Protein AF-A0A7V9IJB8-F1 (afdb_monomer_lite)

Structure (mmCIF, N/CA/C/O backbone):
data_AF-A0A7V9IJB8-F1
#
_entry.id   AF-A0A7V9IJB8-F1
#
loop_
_atom_site.group_PDB
_atom_site.id
_atom_site.type_symbol
_atom_site.label_atom_id
_atom_site.label_alt_id
_atom_site.label_comp_id
_atom_site.label_asym_id
_atom_site.label_entity_id
_atom_site.label_seq_id
_atom_site.pdbx_PDB_ins_code
_atom_site.Cartn_x
_atom_site.Cartn_y
_atom_site.Cartn_z
_atom_site.occupancy
_atom_site.B_iso_or_equiv
_atom_site.auth_seq_id
_atom_site.auth_comp_id
_atom_site.auth_asym_id
_atom_site.auth_atom_id
_atom_site.pdbx_PDB_model_num
ATOM 1 N N . MET A 1 1 ? 10.693 5.307 -5.723 1.00 77.44 1 MET A N 1
ATOM 2 C CA . MET A 1 1 ? 9.966 5.243 -4.437 1.00 77.44 1 MET A CA 1
ATOM 3 C C . MET A 1 1 ? 8.858 6.278 -4.491 1.00 77.44 1 MET A C 1
ATOM 5 O O . MET A 1 1 ? 9.146 7.395 -4.901 1.00 77.44 1 MET A O 1
ATOM 9 N N . GLY A 1 2 ? 7.627 5.913 -4.151 1.00 93.19 2 GLY A N 1
ATOM 10 C CA . GLY A 1 2 ? 6.477 6.815 -4.137 1.00 93.19 2 GLY A CA 1
ATOM 11 C C . GLY A 1 2 ? 5.700 6.720 -2.828 1.00 93.19 2 GLY A C 1
ATOM 12 O O . GLY A 1 2 ? 5.912 5.799 -2.038 1.00 93.19 2 GLY A O 1
ATOM 13 N N . THR A 1 3 ? 4.798 7.675 -2.627 1.00 96.38 3 THR A N 1
ATOM 14 C CA . THR A 1 3 ? 3.869 7.704 -1.496 1.00 96.38 3 THR A CA 1
ATOM 15 C C . THR A 1 3 ? 2.450 7.472 -2.010 1.00 96.38 3 THR A C 1
ATOM 17 O O . THR A 1 3 ? 1.984 8.181 -2.901 1.00 96.38 3 THR A O 1
ATOM 20 N N . LEU A 1 4 ? 1.764 6.480 -1.447 1.00 95.12 4 LEU A N 1
ATOM 21 C CA . LEU A 1 4 ? 0.341 6.225 -1.623 1.00 95.12 4 LEU A CA 1
ATOM 22 C C . LEU A 1 4 ? -0.421 6.937 -0.506 1.00 95.12 4 LEU A C 1
ATOM 24 O O . LEU A 1 4 ? -0.057 6.816 0.660 1.00 95.12 4 LEU A O 1
ATOM 28 N N . THR A 1 5 ? -1.512 7.622 -0.841 1.00 97.31 5 THR A N 1
ATOM 29 C CA . THR A 1 5 ? -2.463 8.108 0.163 1.00 97.31 5 THR A CA 1
ATOM 30 C C . THR A 1 5 ? -3.873 7.652 -0.184 1.00 97.31 5 THR A C 1
ATOM 32 O O . THR A 1 5 ? -4.260 7.612 -1.352 1.00 97.31 5 THR A O 1
ATOM 35 N N . GLY A 1 6 ? -4.662 7.304 0.828 1.00 97.06 6 GLY A N 1
ATOM 36 C CA . GLY A 1 6 ? -5.987 6.717 0.630 1.00 97.06 6 GLY A CA 1
ATOM 37 C C . GLY A 1 6 ? -6.884 6.872 1.848 1.00 97.06 6 GLY A C 1
ATOM 38 O O . GLY A 1 6 ? -6.438 7.318 2.900 1.00 97.06 6 GLY A O 1
ATOM 39 N N . THR A 1 7 ? -8.163 6.532 1.705 1.00 98.44 7 THR A N 1
ATOM 40 C CA . THR A 1 7 ? -9.100 6.428 2.833 1.00 98.44 7 THR A CA 1
ATOM 41 C C . THR A 1 7 ? -9.558 4.982 2.938 1.00 98.44 7 THR A C 1
ATOM 43 O O . THR A 1 7 ? -10.022 4.418 1.947 1.00 98.44 7 THR A O 1
ATOM 46 N N . HIS A 1 8 ? -9.438 4.390 4.123 1.00 98.06 8 HIS A N 1
ATOM 47 C CA . HIS A 1 8 ? -9.782 2.994 4.374 1.00 98.06 8 HIS A CA 1
ATOM 48 C C . HIS A 1 8 ? -11.305 2.796 4.409 1.00 98.06 8 HIS A C 1
ATOM 50 O O . HIS A 1 8 ? -11.946 2.927 5.453 1.00 98.06 8 HIS A O 1
ATOM 56 N N . LYS A 1 9 ? -11.886 2.561 3.227 1.00 98.38 9 LYS A N 1
ATOM 57 C CA . LYS A 1 9 ? -13.336 2.410 3.007 1.00 98.38 9 LYS A CA 1
ATOM 58 C C . LYS A 1 9 ? -13.784 0.974 2.726 1.00 98.38 9 LYS A C 1
ATOM 60 O O . LYS A 1 9 ? -14.983 0.721 2.726 1.00 98.38 9 LYS A O 1
ATOM 65 N N . GLY A 1 10 ? -12.849 0.068 2.460 1.00 97.31 10 GLY A N 1
ATOM 66 C CA . GLY A 1 10 ? -13.106 -1.364 2.303 1.00 97.31 10 GLY A CA 1
ATOM 67 C C . GLY A 1 10 ? -12.405 -2.152 3.398 1.00 97.31 10 GLY A C 1
ATOM 68 O O . GLY A 1 10 ? -11.706 -1.556 4.208 1.00 97.31 10 GLY A O 1
ATOM 69 N N . ASP A 1 11 ? -12.596 -3.466 3.403 1.00 97.31 11 ASP A N 1
ATOM 70 C CA . ASP A 1 11 ? -11.755 -4.364 4.193 1.00 97.31 11 ASP A CA 1
ATOM 71 C C . ASP A 1 11 ? -10.310 -4.338 3.672 1.00 97.31 11 ASP A C 1
ATOM 73 O O . ASP A 1 11 ? -10.083 -4.296 2.456 1.00 97.31 11 ASP A O 1
ATOM 77 N N . PHE A 1 12 ? -9.340 -4.361 4.584 1.00 95.44 12 PHE A N 1
ATOM 78 C CA . PHE A 1 12 ? -7.925 -4.495 4.253 1.00 95.44 12 PHE A CA 1
ATOM 79 C C . PHE A 1 12 ? -7.260 -5.488 5.205 1.00 95.44 12 PHE A C 1
ATOM 81 O O . PHE A 1 12 ? -7.154 -5.223 6.400 1.00 95.44 12 PHE A O 1
ATOM 88 N N . HIS A 1 13 ? -6.809 -6.633 4.678 1.00 93.75 13 HIS A N 1
ATOM 89 C CA . HIS A 1 13 ? -6.223 -7.730 5.466 1.00 93.75 13 HIS A CA 1
ATOM 90 C C . HIS A 1 13 ? -7.102 -8.162 6.663 1.00 93.75 13 HIS A C 1
ATOM 92 O O . HIS A 1 13 ? -6.587 -8.461 7.739 1.00 93.75 13 HIS A O 1
ATOM 98 N N . GLY A 1 14 ? -8.430 -8.189 6.494 1.00 94.69 14 GLY A N 1
ATOM 99 C CA . GLY A 1 14 ? -9.375 -8.569 7.551 1.00 94.69 14 GLY A CA 1
ATOM 100 C C . GLY A 1 14 ? -9.690 -7.459 8.559 1.00 94.69 14 GLY A C 1
ATOM 101 O O . GLY A 1 14 ? -10.409 -7.695 9.532 1.00 94.69 14 GLY A O 1
ATOM 102 N N . VAL A 1 15 ? -9.158 -6.249 8.360 1.00 96.00 15 VAL A N 1
ATOM 103 C CA . VAL A 1 15 ? -9.530 -5.066 9.137 1.00 96.00 15 VAL A CA 1
ATOM 104 C C . VAL A 1 15 ? -10.739 -4.412 8.480 1.00 96.00 15 VAL A C 1
ATOM 106 O O . VAL A 1 15 ? -10.642 -3.888 7.371 1.00 96.00 15 VAL A O 1
ATOM 109 N N . ALA A 1 16 ? -11.866 -4.383 9.194 1.00 97.31 16 ALA A N 1
ATOM 110 C CA . ALA A 1 16 ? -13.087 -3.713 8.748 1.00 97.31 16 ALA A CA 1
ATOM 111 C C . ALA A 1 16 ? -12.847 -2.214 8.441 1.00 97.31 16 ALA A C 1
ATOM 113 O O . ALA A 1 16 ? -11.999 -1.580 9.078 1.00 97.31 16 ALA A O 1
ATOM 114 N N . PRO A 1 17 ? -13.604 -1.606 7.507 1.00 97.88 17 PRO A N 1
ATOM 115 C CA . PRO A 1 17 ? -13.391 -0.224 7.080 1.00 97.88 17 PRO A CA 1
ATOM 116 C C . PRO A 1 17 ? -13.469 0.766 8.248 1.00 97.88 17 PRO A C 1
ATOM 118 O O . PRO A 1 17 ? -14.452 0.816 8.984 1.00 97.88 17 PRO A O 1
ATOM 121 N N . THR A 1 18 ? -12.440 1.604 8.392 1.00 97.50 18 THR A N 1
ATOM 122 C CA . THR A 1 18 ? -12.296 2.537 9.529 1.00 97.50 18 THR A CA 1
ATOM 123 C C . THR A 1 18 ? -12.562 3.995 9.160 1.00 97.50 18 THR A C 1
ATOM 125 O O . THR A 1 18 ? -12.571 4.857 10.036 1.00 97.50 18 THR A O 1
ATOM 128 N N . ASN A 1 19 ? -12.728 4.303 7.868 1.00 97.94 19 ASN A N 1
ATOM 129 C CA . ASN A 1 19 ? -12.788 5.660 7.311 1.00 97.94 19 ASN A CA 1
ATOM 130 C C . ASN A 1 19 ? -11.566 6.550 7.624 1.00 97.94 19 ASN A C 1
ATOM 132 O O . ASN A 1 19 ? -11.595 7.753 7.362 1.00 97.94 19 ASN A O 1
ATOM 136 N N . ARG A 1 20 ? -10.463 5.981 8.130 1.00 97.75 20 ARG A N 1
ATOM 137 C CA . ARG A 1 20 ? -9.221 6.724 8.386 1.00 97.75 20 ARG A CA 1
ATOM 138 C C . ARG A 1 20 ? -8.477 7.018 7.087 1.00 97.75 20 ARG A C 1
ATOM 140 O O . ARG A 1 20 ? -8.500 6.215 6.150 1.00 97.75 20 ARG A O 1
ATOM 147 N N . ARG A 1 21 ? -7.795 8.165 7.039 1.00 98.19 21 ARG A N 1
ATOM 148 C CA . ARG A 1 21 ? -6.784 8.440 6.011 1.00 98.19 21 ARG A CA 1
ATOM 149 C C . ARG A 1 21 ? -5.542 7.601 6.316 1.00 98.19 21 ARG A C 1
ATOM 151 O O . ARG A 1 21 ? -5.177 7.476 7.480 1.00 98.19 21 ARG A O 1
ATOM 158 N N . ILE A 1 22 ? -4.918 7.061 5.276 1.00 97.88 22 ILE A N 1
ATOM 159 C CA . ILE A 1 22 ? -3.633 6.368 5.354 1.00 97.88 22 ILE A CA 1
ATOM 160 C C . ILE A 1 22 ? -2.624 7.025 4.420 1.00 97.88 22 ILE A C 1
ATOM 162 O O . ILE A 1 22 ? -2.995 7.570 3.372 1.00 97.88 22 ILE A O 1
ATOM 166 N N . GLU A 1 23 ? -1.358 6.928 4.798 1.00 97.94 23 GLU A N 1
ATOM 167 C CA . GLU A 1 23 ? -0.200 7.210 3.959 1.00 97.94 23 GLU A CA 1
ATOM 168 C C . GLU A 1 23 ? 0.763 6.020 4.023 1.00 97.94 23 GLU A C 1
ATOM 170 O O . GLU A 1 23 ? 1.063 5.527 5.106 1.00 97.94 23 GLU A O 1
ATOM 175 N N . ALA A 1 24 ? 1.249 5.542 2.879 1.00 96.75 24 ALA A N 1
ATOM 176 C CA . ALA A 1 24 ? 2.187 4.426 2.820 1.00 96.75 24 ALA A CA 1
ATOM 177 C C . ALA A 1 24 ? 3.262 4.677 1.769 1.00 96.75 24 ALA A C 1
ATOM 179 O O . ALA A 1 24 ? 2.987 5.215 0.696 1.00 96.75 24 ALA A O 1
ATOM 180 N N . ARG A 1 25 ? 4.494 4.255 2.049 1.00 97.00 25 ARG A N 1
ATOM 181 C CA . ARG A 1 25 ? 5.564 4.262 1.049 1.00 97.00 25 ARG A CA 1
ATOM 182 C C . ARG A 1 25 ? 5.532 2.972 0.250 1.00 97.00 25 ARG A C 1
ATOM 184 O O . ARG A 1 25 ? 5.192 1.913 0.771 1.00 97.00 25 ARG A O 1
ATOM 191 N N . GLY A 1 26 ? 5.921 3.062 -1.013 1.00 96.12 26 GLY A N 1
ATOM 192 C CA . GLY A 1 26 ? 6.047 1.891 -1.858 1.00 96.12 26 GLY A CA 1
ATOM 193 C C . GLY A 1 26 ? 7.008 2.085 -3.016 1.00 96.12 26 GLY A C 1
ATOM 194 O O . GLY A 1 26 ? 7.397 3.197 -3.395 1.00 96.12 26 GLY A O 1
ATOM 195 N N . VAL A 1 27 ? 7.385 0.964 -3.605 1.00 97.19 27 VAL A N 1
ATOM 196 C CA . VAL A 1 27 ? 8.145 0.900 -4.844 1.00 97.19 27 VAL A CA 1
ATOM 197 C C . VAL A 1 27 ? 7.375 0.048 -5.836 1.00 97.19 27 VAL A C 1
ATOM 199 O O . VAL A 1 27 ? 6.849 -1.000 -5.481 1.00 97.19 27 VAL A O 1
ATOM 202 N N . GLN A 1 28 ? 7.326 0.507 -7.081 1.00 96.44 28 GLN A N 1
ATOM 203 C CA . GLN A 1 28 ? 6.852 -0.267 -8.217 1.00 96.44 28 GLN A CA 1
ATOM 204 C 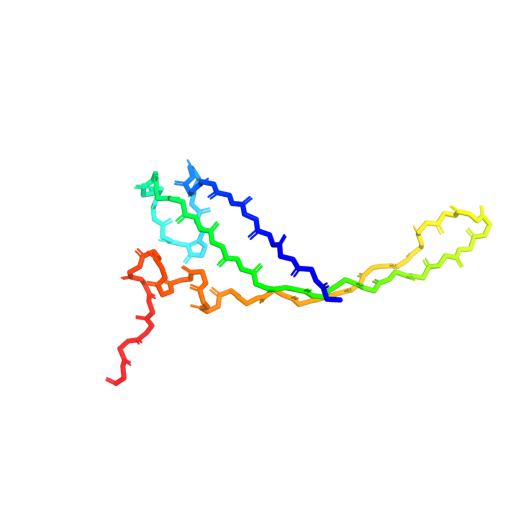C . GLN A 1 28 ? 7.964 -0.310 -9.253 1.00 96.44 28 GLN A C 1
ATOM 206 O O . GLN A 1 28 ? 8.603 0.704 -9.537 1.00 96.44 28 GLN A O 1
ATOM 211 N N . VAL A 1 29 ? 8.166 -1.489 -9.815 1.00 96.81 29 VAL A N 1
ATOM 212 C CA . VAL A 1 29 ? 9.072 -1.759 -10.920 1.00 96.81 29 VAL A CA 1
ATOM 213 C C . VAL A 1 29 ? 8.244 -2.404 -12.021 1.00 96.81 29 VAL A C 1
ATOM 215 O O . VAL A 1 29 ? 7.405 -3.268 -11.759 1.00 96.81 29 VAL A O 1
ATOM 218 N N . ALA A 1 30 ? 8.445 -1.951 -13.251 1.00 97.81 30 ALA A N 1
ATOM 219 C CA . ALA A 1 30 ? 7.741 -2.460 -14.414 1.00 97.81 30 ALA A CA 1
ATOM 220 C C . ALA A 1 30 ? 8.742 -2.771 -15.525 1.00 97.81 30 ALA A C 1
ATOM 222 O O . ALA A 1 30 ? 9.661 -1.987 -15.773 1.00 97.81 30 ALA A O 1
ATOM 223 N N . ARG A 1 31 ? 8.548 -3.906 -16.200 1.00 98.31 31 ARG A N 1
ATOM 224 C CA . ARG A 1 31 ? 9.266 -4.259 -17.426 1.00 98.31 31 ARG A CA 1
ATOM 225 C C . ARG A 1 31 ? 8.389 -3.924 -18.623 1.00 98.31 31 ARG A C 1
ATOM 227 O O . ARG A 1 31 ? 7.216 -4.299 -18.646 1.00 98.31 31 ARG A O 1
ATOM 234 N N . PHE A 1 32 ? 8.974 -3.253 -19.612 1.00 98.50 32 PHE A N 1
ATOM 235 C CA . PHE A 1 32 ? 8.286 -2.840 -20.831 1.00 98.50 32 PHE A CA 1
ATOM 236 C C . PHE A 1 32 ? 8.824 -3.586 -22.055 1.00 98.50 32 PHE A C 1
ATOM 238 O O . PHE A 1 32 ? 10.034 -3.774 -22.175 1.00 98.50 32 PHE A O 1
ATOM 245 N N . VAL A 1 33 ? 7.931 -3.975 -22.965 1.00 98.62 33 VAL A N 1
ATOM 246 C CA . VAL A 1 33 ? 8.239 -4.483 -24.313 1.00 98.62 33 VAL A CA 1
ATOM 247 C C . VAL A 1 33 ? 7.276 -3.796 -25.276 1.00 98.62 33 VAL A C 1
ATOM 249 O O . VAL A 1 33 ? 6.090 -3.698 -24.974 1.00 98.62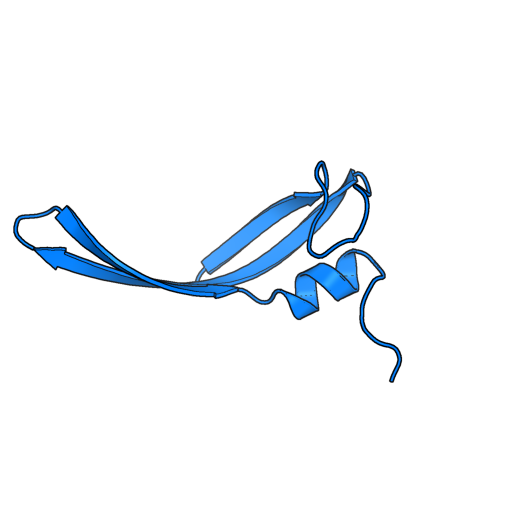 33 VAL A O 1
ATOM 252 N N . ASP A 1 34 ? 7.791 -3.241 -26.374 1.00 98.25 34 ASP A N 1
ATOM 253 C CA . ASP A 1 34 ? 7.007 -2.509 -27.384 1.00 98.25 34 ASP A CA 1
ATOM 254 C C . ASP A 1 34 ? 6.076 -1.427 -26.796 1.00 98.25 34 ASP A C 1
ATOM 256 O O . ASP A 1 34 ? 4.941 -1.227 -27.222 1.00 98.25 34 ASP A O 1
ATOM 260 N N . GLY A 1 35 ? 6.557 -0.725 -25.763 1.00 97.94 35 GLY A N 1
ATOM 261 C CA . GLY A 1 35 ? 5.811 0.334 -25.075 1.00 97.94 35 GLY A CA 1
ATOM 262 C C . GLY A 1 35 ? 4.733 -0.154 -24.098 1.00 97.94 35 GLY A C 1
ATOM 263 O O . GLY A 1 35 ? 4.075 0.674 -23.472 1.00 97.94 35 GLY A O 1
ATOM 264 N N . GLN A 1 36 ? 4.567 -1.467 -23.912 1.00 98.31 36 GLN A N 1
ATOM 265 C CA . GLN A 1 36 ? 3.580 -2.058 -23.003 1.00 98.31 36 GLN A CA 1
ATOM 266 C C . GLN A 1 36 ? 4.235 -2.675 -21.765 1.00 98.31 36 GLN A C 1
ATOM 268 O O . GLN A 1 36 ? 5.309 -3.266 -21.853 1.00 98.31 36 GLN A O 1
ATOM 273 N N . ILE A 1 37 ? 3.575 -2.571 -20.604 1.00 98.19 37 ILE A N 1
ATOM 274 C CA . ILE A 1 37 ? 4.004 -3.256 -19.376 1.00 98.19 37 ILE A CA 1
ATOM 275 C C . ILE A 1 37 ? 3.710 -4.746 -19.528 1.00 98.19 37 ILE A C 1
ATOM 277 O O . ILE A 1 37 ? 2.549 -5.142 -19.590 1.00 98.19 37 ILE A O 1
ATOM 281 N N . VAL A 1 38 ? 4.754 -5.566 -19.533 1.00 98.38 38 VAL A N 1
ATOM 282 C CA . VAL A 1 38 ? 4.633 -7.030 -19.601 1.00 98.38 38 VAL A CA 1
ATOM 283 C C . VAL A 1 38 ? 4.811 -7.695 -18.241 1.00 98.38 38 VAL A C 1
ATOM 285 O O . VAL A 1 38 ? 4.320 -8.796 -18.030 1.00 98.38 38 VAL A O 1
ATOM 288 N N . GLU A 1 39 ? 5.456 -7.011 -17.295 1.00 98.31 39 GLU A N 1
ATOM 289 C CA . GLU A 1 39 ? 5.558 -7.436 -15.899 1.00 98.31 39 GLU A CA 1
ATOM 290 C C . GLU A 1 39 ? 5.543 -6.229 -14.973 1.00 98.31 39 GLU A C 1
ATOM 292 O O . GLU A 1 39 ? 6.074 -5.165 -15.301 1.00 98.31 39 GLU A O 1
ATOM 297 N N . ARG A 1 40 ? 4.984 -6.422 -13.778 1.00 97.38 40 ARG A N 1
ATOM 298 C CA . ARG A 1 40 ? 5.072 -5.466 -12.679 1.00 97.38 40 ARG A CA 1
ATOM 299 C C . ARG A 1 40 ? 5.318 -6.203 -11.373 1.00 97.38 40 ARG A C 1
ATOM 301 O O . ARG A 1 40 ? 4.656 -7.200 -11.096 1.00 97.38 40 ARG A O 1
ATOM 308 N N . TRP A 1 41 ? 6.210 -5.674 -10.555 1.00 97.62 41 TRP A N 1
ATOM 309 C CA . TRP A 1 41 ? 6.396 -6.097 -9.173 1.00 97.62 41 TRP A CA 1
ATOM 310 C C . TRP A 1 41 ? 6.638 -4.879 -8.300 1.00 97.62 41 TRP A C 1
ATOM 312 O O . TRP A 1 41 ? 7.021 -3.808 -8.773 1.00 97.62 41 TRP A O 1
ATOM 322 N N . GLY A 1 42 ? 6.424 -5.048 -7.009 1.00 95.62 42 GLY A N 1
ATOM 323 C CA . GLY A 1 42 ? 6.694 -3.996 -6.059 1.00 95.62 42 GLY A CA 1
ATOM 324 C C . GLY A 1 42 ? 6.327 -4.395 -4.655 1.00 95.62 42 GLY A C 1
ATOM 325 O O . GLY A 1 42 ? 5.966 -5.537 -4.381 1.00 95.62 42 GLY A O 1
ATOM 326 N N . SER A 1 43 ? 6.473 -3.427 -3.770 1.00 96.31 43 SER A N 1
ATOM 327 C CA . SER A 1 43 ? 6.237 -3.587 -2.348 1.00 96.31 43 SER A CA 1
ATOM 328 C C . SER A 1 43 ? 5.681 -2.283 -1.804 1.00 96.31 43 SER A C 1
ATOM 330 O O . SER A 1 43 ? 6.133 -1.198 -2.183 1.00 96.31 43 SER A O 1
ATOM 332 N N . THR A 1 44 ? 4.686 -2.408 -0.938 1.00 96.62 44 THR A N 1
ATOM 333 C CA . THR A 1 44 ? 4.083 -1.308 -0.190 1.00 96.62 44 THR A CA 1
ATOM 334 C C . THR A 1 44 ? 4.306 -1.583 1.291 1.00 96.62 44 THR A C 1
ATOM 336 O O . THR A 1 44 ? 4.341 -2.741 1.702 1.00 96.62 44 THR A O 1
ATOM 339 N N . ASP A 1 45 ? 4.458 -0.533 2.093 1.00 95.75 45 ASP A N 1
ATOM 340 C CA . ASP A 1 45 ? 4.515 -0.625 3.553 1.00 95.75 45 ASP A CA 1
ATOM 341 C C . ASP A 1 45 ? 3.143 -1.000 4.150 1.00 95.75 45 ASP A 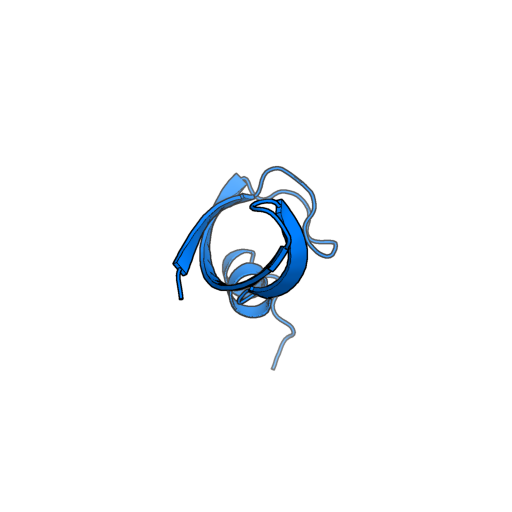C 1
ATOM 343 O O . ASP A 1 45 ? 2.432 -0.184 4.736 1.00 95.75 45 ASP A O 1
ATOM 347 N N . GLU A 1 46 ? 2.733 -2.250 3.942 1.00 95.12 46 GLU A N 1
ATOM 348 C CA . GLU A 1 46 ? 1.449 -2.791 4.399 1.00 95.12 46 GLU A CA 1
ATOM 349 C C . GLU A 1 46 ? 1.373 -2.858 5.927 1.00 95.12 46 GLU A C 1
ATOM 351 O O . GLU A 1 46 ? 0.320 -2.593 6.505 1.00 95.12 46 GLU A O 1
ATOM 356 N N . LEU A 1 47 ? 2.496 -3.124 6.603 1.00 95.12 47 LEU A N 1
ATOM 357 C CA . LEU A 1 47 ? 2.558 -3.094 8.064 1.00 95.12 47 LEU A CA 1
ATOM 358 C C . LEU A 1 47 ? 2.357 -1.670 8.605 1.00 95.12 47 LEU A C 1
ATOM 360 O O . LEU A 1 47 ? 1.637 -1.476 9.589 1.00 95.12 47 LEU A O 1
ATOM 364 N N . GLY A 1 48 ? 2.926 -0.661 7.941 1.00 95.38 48 GLY A N 1
ATOM 365 C CA . GLY A 1 48 ? 2.667 0.745 8.236 1.00 95.38 48 GLY A CA 1
ATOM 366 C C . GLY A 1 48 ? 1.198 1.125 8.041 1.00 95.38 48 GLY A C 1
ATOM 367 O O . GLY A 1 48 ? 0.645 1.870 8.857 1.00 95.38 48 GLY A O 1
ATOM 368 N N . ILE A 1 49 ? 0.527 0.572 7.022 1.00 96.69 49 ILE A N 1
ATOM 369 C CA . ILE A 1 49 ? -0.929 0.719 6.851 1.00 96.69 49 ILE A CA 1
ATOM 370 C C . ILE A 1 49 ? -1.664 0.078 8.033 1.00 96.69 49 ILE A C 1
ATOM 372 O O . ILE A 1 49 ? -2.441 0.758 8.700 1.00 96.69 49 ILE A O 1
ATOM 376 N N . LEU A 1 50 ? -1.398 -1.193 8.347 1.00 95.94 50 LEU A N 1
ATOM 377 C CA . LEU A 1 50 ? -2.051 -1.912 9.450 1.00 95.94 50 LEU A CA 1
ATOM 378 C C . LEU A 1 50 ? -1.883 -1.203 10.798 1.00 95.94 50 LEU A C 1
ATOM 380 O O . LEU A 1 50 ? -2.832 -1.113 11.577 1.00 95.94 50 LEU A O 1
ATOM 384 N N . THR A 1 51 ? -0.713 -0.616 11.046 1.00 95.50 51 THR A N 1
ATOM 385 C CA . THR A 1 51 ? -0.447 0.196 12.240 1.00 95.50 51 T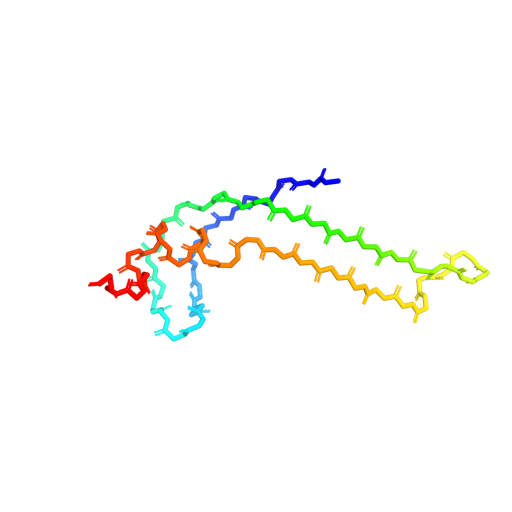HR A CA 1
ATOM 386 C C . THR A 1 51 ? -1.357 1.428 12.302 1.00 95.50 51 THR A C 1
ATOM 388 O O . THR A 1 51 ? -1.988 1.672 13.330 1.00 95.50 51 THR A O 1
ATOM 391 N N . GLN A 1 52 ? -1.518 2.170 11.198 1.00 96.75 52 GLN A N 1
ATOM 392 C CA . GLN A 1 52 ? -2.436 3.324 11.124 1.00 96.75 52 GLN A CA 1
ATOM 393 C C . GLN A 1 52 ? -3.908 2.922 11.322 1.00 96.75 52 GLN A C 1
ATOM 395 O O . GLN A 1 52 ? -4.722 3.685 11.863 1.00 96.75 52 GLN A O 1
ATOM 400 N N . LEU A 1 53 ? -4.258 1.702 10.912 1.00 96.19 53 LEU A N 1
ATOM 401 C CA . LEU A 1 53 ? -5.588 1.130 11.103 1.00 96.19 53 LEU A CA 1
ATOM 402 C C . LEU A 1 53 ? -5.817 0.579 12.520 1.00 96.19 53 LEU A C 1
ATOM 404 O O . LEU A 1 53 ? -6.963 0.316 12.874 1.00 96.19 53 LEU A O 1
ATOM 408 N N . GLY A 1 54 ? -4.774 0.488 13.352 1.00 93.38 54 GLY A N 1
ATOM 409 C CA . GLY A 1 54 ? -4.852 -0.054 14.711 1.00 93.38 54 GLY A CA 1
ATOM 410 C C . GLY A 1 54 ? -4.852 -1.584 14.772 1.00 93.38 54 GLY A C 1
ATOM 411 O O . GLY A 1 54 ? -5.354 -2.143 15.740 1.00 93.38 54 GLY A O 1
ATOM 412 N N . ALA A 1 55 ? -4.315 -2.248 13.746 1.00 89.69 55 ALA A 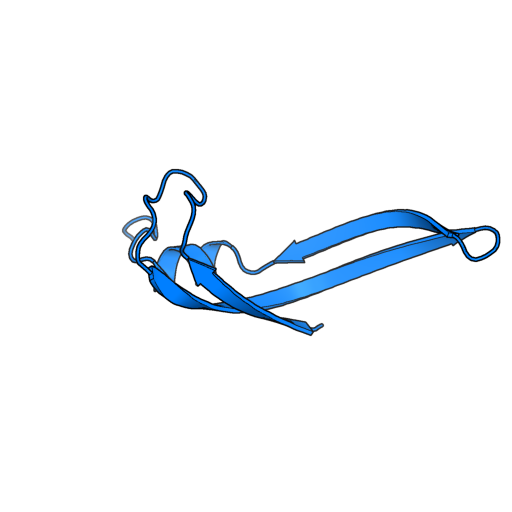N 1
ATOM 413 C CA . ALA A 1 55 ? -4.333 -3.701 13.569 1.00 89.69 55 ALA A CA 1
ATOM 414 C C . ALA A 1 55 ? -2.929 -4.334 13.499 1.00 89.69 55 ALA A C 1
ATOM 416 O O . ALA A 1 55 ? -2.780 -5.462 13.032 1.00 89.69 55 ALA A O 1
ATOM 417 N N . SER A 1 56 ? -1.886 -3.615 13.930 1.00 76.44 56 SER A N 1
ATOM 418 C CA . SER A 1 56 ? -0.543 -4.198 14.045 1.00 76.44 56 SER A CA 1
ATOM 419 C C . SER A 1 56 ? -0.571 -5.386 15.014 1.00 76.44 56 SER A C 1
ATOM 421 O O . SER A 1 56 ? -1.222 -5.275 16.059 1.00 76.44 56 SER A O 1
ATOM 423 N N . PRO A 1 57 ? 0.148 -6.492 14.732 1.00 62.78 57 PRO A N 1
ATOM 424 C CA . PRO A 1 57 ? 0.379 -7.517 15.740 1.00 62.78 57 PRO A CA 1
ATOM 425 C C . PRO A 1 57 ? 0.959 -6.861 16.998 1.00 62.78 57 PRO A C 1
ATOM 427 O O . PRO A 1 57 ? 1.799 -5.958 16.906 1.00 62.78 57 PRO A O 1
ATOM 430 N N . ALA A 1 58 ? 0.459 -7.283 18.161 1.00 58.53 58 ALA A N 1
ATOM 431 C CA . ALA A 1 58 ? 1.052 -6.906 19.433 1.00 58.53 58 ALA A CA 1
ATOM 432 C C . ALA A 1 58 ? 2.509 -7.387 19.452 1.00 58.53 58 ALA A C 1
ATOM 434 O O . ALA A 1 58 ? 2.801 -8.500 19.009 1.00 58.53 58 ALA A O 1
ATOM 435 N N . SER A 1 59 ? 3.405 -6.517 19.918 1.00 56.19 59 SER A N 1
ATOM 436 C CA . SER A 1 59 ? 4.739 -6.928 20.364 1.00 56.19 59 SER A CA 1
ATOM 437 C C . SER A 1 59 ? 4.638 -7.898 21.534 1.00 56.19 59 SER A C 1
ATOM 439 O O . SER A 1 59 ? 3.707 -7.722 22.353 1.00 56.19 59 SER A O 1
#

Secondary structure (DSSP, 8-state):
-EEEEEE--S-BTTBPP---EEEEEEEEEEEEETTEEEEEEEEE-HHHHHHHHT-PPP-

pLDDT: mean 94.14, std 9.01, range [56.19, 98.62]

Radius of gyration: 14.45 Å; chains: 1; bounding box: 23×17×48 Å

Sequence (59 aa):
MGTLTGTHKGDFHGVAPTNRRIEARGVQ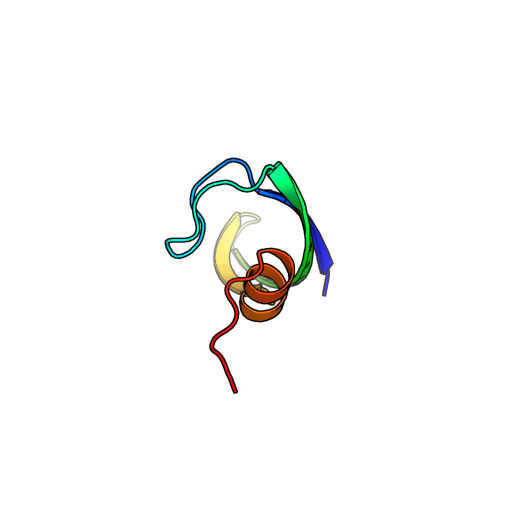VARFVDGQIVERWGSTDELGILTQLGASPAS

Foldseek 3Di:
DDKDKDFQCCDDPNQHHDRDIDIKDKDKDFDDDPRDTPDIDMDIPSLSVCVSSVNHPDD